Protein AF-A0A9D4E183-F1 (afdb_monomer_lite)

Secondary structure (DSSP, 8-state):
----------SS------TT--EEEEES--SSHHHHHHHHTTS-TTSS--EEEEE--GGGGSS--HHHHHHH-SS-HHHHHHHHH--TT--GGGS-PPPPPSSS--SS--STTTTT-HHHHTTS-------SS-EEE-

Organism: Dreissena polymorpha (NCBI:txid45954)

Sequence (138 aa):
MFRVENTNLTSGHLQIDIADVRLVVHWGAARNPLSYWQEVGRAGRDGKPSLAVVYPYGRSLVGNSGLRETFKSVECLRLSVLKTLLTKEMGESELCFREGCVLKNCSVCECDLCQCCWRCCAKCGCVGVIGVLERFFI

InterPro domains:
  IPR001650 Helicase, C-terminal domain-like [PF00271] (16-47)
  IPR027417 P-loop containing nucleoside triphosphate hydrolase [G3DSA:3.40.50.300] (12-124)
  IPR027417 P-loop containing nucleoside triphosphate hydrolase [SSF52540] (16-102)

Foldseek 3Di:
DDDDPDDDDDPDPDDPQDQAAAEAEAEAFDQELVRVCVRQVSHNNVVDKHKYFYDHDDVSLPDPYHLNVLVVDLDFSLLSSVVVVDDPPDDCVVVPDFDEDPVLEDLADDGRQCSAFPSSVVPHNYPNDDDDTGIHID

pLDDT: mean 73.31, std 15.44, range [23.5, 87.5]

Radius of gyration: 16.58 Å; chains: 1; bounding box: 36×33×51 Å

Structure (mmCIF, N/CA/C/O backbone):
data_AF-A0A9D4E183-F1
#
_entry.id   AF-A0A9D4E183-F1
#
loop_
_atom_site.group_PDB
_atom_site.id
_atom_site.type_symbol
_atom_site.label_atom_id
_atom_site.label_alt_id
_atom_site.label_comp_id
_atom_site.label_asym_id
_atom_site.label_en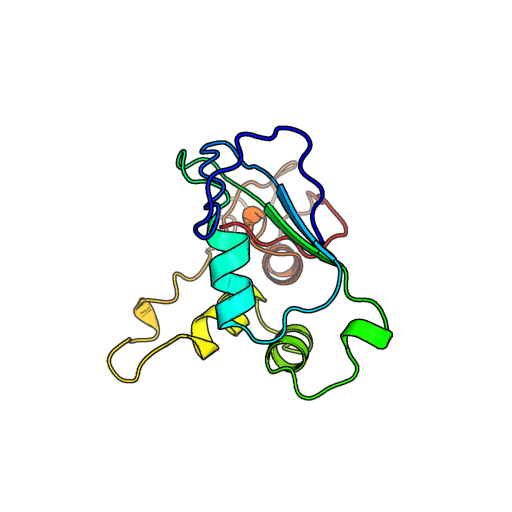tity_id
_atom_site.label_seq_id
_atom_site.pdbx_PDB_ins_code
_atom_site.Cartn_x
_atom_site.Cartn_y
_atom_site.Cartn_z
_atom_site.occupancy
_atom_site.B_iso_or_equiv
_atom_site.auth_seq_id
_atom_site.auth_comp_id
_atom_site.auth_asym_id
_atom_site.auth_atom_id
_atom_site.pdbx_PDB_model_num
ATOM 1 N N . MET A 1 1 ? 1.645 -5.809 -19.055 1.00 30.14 1 MET A N 1
ATOM 2 C CA . MET A 1 1 ? 1.195 -5.049 -20.240 1.00 30.14 1 MET A CA 1
ATOM 3 C C . MET A 1 1 ? -0.300 -4.844 -20.076 1.00 30.14 1 MET A C 1
ATOM 5 O O . MET A 1 1 ? -1.052 -5.786 -20.272 1.00 30.14 1 MET A O 1
ATOM 9 N N . PHE A 1 2 ? -0.715 -3.681 -19.574 1.00 26.75 2 PHE A N 1
ATOM 10 C CA . PHE A 1 2 ? -2.135 -3.358 -19.437 1.00 26.75 2 PHE A CA 1
ATOM 11 C C . PHE A 1 2 ? -2.695 -3.088 -20.833 1.00 26.75 2 PHE A C 1
ATOM 13 O O . PHE A 1 2 ? -2.170 -2.237 -21.548 1.00 26.75 2 PHE A O 1
ATOM 20 N N . ARG A 1 3 ? -3.718 -3.840 -21.239 1.00 23.50 3 ARG A N 1
ATOM 21 C CA . ARG A 1 3 ? -4.496 -3.551 -22.443 1.00 23.50 3 ARG A CA 1
ATOM 22 C C . ARG A 1 3 ? -5.709 -2.747 -21.994 1.00 23.50 3 ARG A C 1
ATOM 24 O O . ARG A 1 3 ? -6.595 -3.291 -21.347 1.00 23.50 3 ARG A O 1
ATOM 31 N N . VAL A 1 4 ? -5.694 -1.451 -22.284 1.00 38.06 4 VAL A N 1
ATOM 32 C CA . VAL A 1 4 ? -6.848 -0.564 -22.125 1.00 38.06 4 VAL A CA 1
ATOM 33 C C . VAL A 1 4 ? -7.443 -0.386 -23.514 1.00 38.06 4 VAL A C 1
ATOM 35 O O . VAL A 1 4 ? -6.809 0.194 -24.395 1.00 38.06 4 VAL A O 1
ATOM 38 N N . GLU A 1 5 ? -8.632 -0.941 -23.727 1.00 39.09 5 GLU A N 1
ATOM 39 C CA . GLU A 1 5 ? -9.436 -0.677 -24.918 1.00 39.09 5 GLU A CA 1
ATOM 40 C C . GLU A 1 5 ? -10.166 0.647 -24.708 1.00 39.09 5 GLU A C 1
ATOM 42 O O . GLU A 1 5 ? -11.233 0.690 -24.111 1.00 39.09 5 GLU A O 1
ATOM 47 N N . ASN A 1 6 ? -9.516 1.739 -25.108 1.00 35.03 6 ASN A N 1
ATOM 48 C CA . ASN A 1 6 ? -10.156 2.939 -25.644 1.00 35.03 6 ASN A CA 1
ATOM 49 C C . ASN A 1 6 ? -9.059 3.850 -26.196 1.00 35.03 6 ASN A C 1
ATOM 51 O O . ASN A 1 6 ? -8.361 4.563 -25.477 1.00 35.03 6 ASN A O 1
ATOM 55 N N . THR A 1 7 ? -8.855 3.734 -27.503 1.00 45.00 7 THR A N 1
ATOM 56 C CA . THR A 1 7 ? -7.854 4.465 -28.269 1.00 45.00 7 THR A CA 1
ATOM 57 C C . THR A 1 7 ? -8.344 5.872 -28.586 1.00 45.00 7 THR A C 1
ATOM 59 O O . THR A 1 7 ? -9.304 6.022 -29.332 1.00 45.00 7 THR A O 1
ATOM 62 N N . ASN A 1 8 ? -7.604 6.884 -28.138 1.00 35.62 8 ASN A N 1
ATOM 63 C CA . ASN A 1 8 ? -7.298 8.036 -28.980 1.00 35.62 8 ASN A CA 1
ATOM 64 C C . ASN A 1 8 ? -5.773 8.168 -29.027 1.00 35.62 8 ASN A C 1
ATOM 66 O O . ASN A 1 8 ? -5.117 8.518 -28.049 1.00 35.62 8 ASN A O 1
ATOM 70 N N . LEU A 1 9 ? -5.225 7.739 -30.163 1.00 49.84 9 LEU A N 1
ATOM 71 C CA . LEU A 1 9 ? -3.802 7.637 -30.455 1.00 49.84 9 LEU A CA 1
ATOM 72 C C . LEU A 1 9 ? -3.260 9.008 -30.864 1.00 49.84 9 LEU A C 1
ATOM 74 O O . LEU A 1 9 ? -3.547 9.476 -31.961 1.00 49.84 9 LEU A O 1
ATOM 78 N N . THR A 1 10 ? -2.400 9.594 -30.034 1.00 38.47 10 THR A N 1
ATOM 79 C CA . THR A 1 10 ? -1.390 10.562 -30.483 1.00 38.47 10 THR A CA 1
ATOM 80 C C . THR A 1 10 ? -0.066 10.263 -29.794 1.00 38.47 10 THR A C 1
ATOM 82 O O . THR A 1 10 ? -0.000 10.109 -28.578 1.00 38.47 10 THR A O 1
ATOM 85 N N . SER A 1 11 ? 0.979 10.135 -30.605 1.00 51.25 11 SER A N 1
ATOM 86 C CA . SER A 1 11 ? 2.349 9.787 -30.244 1.00 51.25 11 SER A CA 1
ATOM 87 C C . SER A 1 11 ? 2.947 10.730 -29.192 1.00 51.25 11 SER A C 1
ATOM 89 O O . SER A 1 11 ? 3.142 11.915 -29.439 1.00 51.25 11 SER A O 1
ATOM 91 N N . GLY A 1 12 ? 3.259 10.168 -28.028 1.00 48.25 12 GLY A N 1
ATOM 92 C CA . GLY A 1 12 ? 3.755 10.850 -26.832 1.00 48.25 12 GLY A CA 1
ATOM 93 C C . GLY A 1 12 ? 3.169 10.117 -25.632 1.00 48.25 12 GLY A C 1
ATOM 94 O O . GLY A 1 12 ? 1.981 9.827 -25.639 1.00 48.25 12 GLY A O 1
ATOM 95 N N . HIS A 1 13 ? 3.994 9.693 -24.674 1.00 43.28 13 HIS A N 1
ATOM 96 C CA . HIS A 1 13 ? 3.603 8.810 -23.567 1.00 43.28 13 HIS A CA 1
ATOM 97 C C . HIS A 1 13 ? 2.189 9.101 -23.031 1.00 43.28 13 HIS A C 1
ATOM 99 O O . HIS A 1 13 ? 1.983 10.106 -22.356 1.00 43.28 13 HIS A O 1
ATOM 105 N N . LEU A 1 14 ? 1.227 8.219 -23.332 1.00 55.16 14 LEU A N 1
ATOM 106 C CA . LEU A 1 14 ? -0.150 8.334 -22.861 1.00 55.16 14 LEU A CA 1
ATOM 107 C C . LEU A 1 14 ? -0.142 8.235 -21.333 1.00 55.16 14 LEU A C 1
ATOM 109 O O . LEU A 1 14 ? -0.058 7.145 -20.763 1.00 55.16 14 LEU A O 1
ATOM 113 N N . GLN A 1 15 ? -0.187 9.378 -20.654 1.00 55.69 15 GLN A N 1
ATOM 114 C CA . GLN A 1 15 ? -0.526 9.403 -19.244 1.00 55.69 15 GLN A CA 1
ATOM 115 C C . GLN A 1 15 ? -2.022 9.134 -19.149 1.00 55.69 15 GLN A C 1
ATOM 117 O O . GLN A 1 15 ? -2.843 9.963 -19.521 1.00 55.69 15 GLN A O 1
ATOM 122 N N . ILE A 1 16 ? -2.364 7.941 -18.676 1.00 63.59 16 ILE A N 1
ATOM 123 C CA . ILE A 1 16 ? -3.725 7.619 -18.264 1.00 63.59 16 ILE A CA 1
ATOM 124 C C . ILE A 1 16 ? -4.026 8.521 -17.060 1.00 63.59 16 ILE A C 1
ATOM 126 O O . ILE A 1 16 ? -3.445 8.322 -15.989 1.00 63.59 16 ILE A O 1
ATOM 130 N N . ASP A 1 17 ? -4.854 9.542 -17.276 1.00 67.12 17 ASP A N 1
ATOM 131 C CA . ASP A 1 17 ? -5.343 10.468 -16.254 1.00 67.12 17 ASP A CA 1
ATOM 132 C C . ASP A 1 17 ? -6.814 10.170 -15.962 1.00 67.12 17 ASP A C 1
ATOM 134 O O . ASP A 1 17 ? -7.730 10.845 -16.424 1.00 67.12 17 ASP A O 1
ATOM 138 N N . ILE A 1 18 ? -7.033 9.062 -15.260 1.00 78.38 18 ILE A N 1
ATOM 139 C CA . ILE A 1 18 ? -8.349 8.655 -14.780 1.00 78.38 18 ILE A CA 1
ATOM 140 C C . ILE A 1 18 ? -8.346 8.934 -13.281 1.00 78.38 18 ILE A C 1
ATOM 142 O O . ILE A 1 18 ? -7.596 8.304 -12.533 1.00 78.38 18 ILE A O 1
ATOM 146 N N . ALA A 1 19 ? -9.137 9.917 -12.850 1.00 77.81 19 ALA A N 1
ATOM 147 C CA . ALA A 1 19 ? -9.078 10.408 -11.476 1.00 77.81 19 ALA A CA 1
ATOM 148 C C . ALA A 1 19 ? -9.563 9.371 -10.447 1.00 77.81 19 ALA A C 1
ATOM 150 O O . ALA A 1 19 ? -9.110 9.357 -9.301 1.00 77.81 19 ALA A O 1
ATOM 151 N N . ASP A 1 20 ? -10.463 8.482 -10.866 1.00 82.25 20 ASP A N 1
ATOM 152 C CA . ASP A 1 20 ? -11.200 7.559 -10.014 1.00 82.25 20 ASP A CA 1
ATOM 153 C C . ASP A 1 20 ? -10.673 6.109 -10.036 1.00 82.25 20 ASP A C 1
ATOM 155 O O . ASP A 1 20 ? -11.388 5.157 -9.712 1.00 82.25 20 ASP A O 1
ATOM 159 N N . VAL A 1 21 ? -9.391 5.911 -10.358 1.00 87.06 21 VAL A N 1
ATOM 160 C CA . VAL A 1 21 ? -8.756 4.586 -10.279 1.00 87.06 21 VAL A CA 1
ATOM 161 C C . VAL A 1 21 ? -8.691 4.115 -8.819 1.00 87.06 21 VAL A C 1
ATOM 163 O O . VAL A 1 21 ? -7.955 4.677 -8.007 1.00 87.06 21 VAL A O 1
ATOM 166 N N . ARG A 1 22 ? -9.445 3.053 -8.494 1.00 85.94 22 ARG A N 1
ATOM 167 C CA . ARG A 1 22 ? -9.539 2.447 -7.145 1.00 85.94 22 ARG A CA 1
ATOM 168 C C . ARG A 1 22 ? -8.603 1.287 -6.886 1.00 85.94 22 ARG A C 1
ATOM 170 O O . ARG A 1 22 ? -8.351 0.966 -5.728 1.00 85.94 22 ARG A O 1
ATOM 177 N N . LEU A 1 23 ? -8.119 0.641 -7.937 1.00 85.69 23 LEU A N 1
ATOM 178 C CA . LEU A 1 23 ? -7.289 -0.545 -7.821 1.00 85.69 23 LEU A CA 1
ATOM 179 C C . LEU A 1 23 ? -6.224 -0.550 -8.914 1.00 85.69 23 LEU A C 1
ATOM 181 O O . LEU A 1 23 ? -6.544 -0.533 -10.100 1.00 85.69 23 LEU A O 1
ATOM 185 N N . VAL A 1 24 ? -4.965 -0.641 -8.503 1.00 86.94 24 VAL A N 1
ATOM 186 C CA . VAL A 1 24 ? -3.819 -0.905 -9.372 1.00 86.94 24 VAL A CA 1
ATOM 187 C C . VAL A 1 24 ? -3.279 -2.286 -9.028 1.00 86.94 24 VAL A C 1
ATOM 189 O O . VAL A 1 24 ? -2.875 -2.542 -7.896 1.00 86.94 24 VAL A O 1
ATOM 192 N N . VAL A 1 25 ? -3.266 -3.191 -10.006 1.00 86.25 25 VAL A N 1
ATOM 193 C CA . VAL A 1 25 ? -2.704 -4.537 -9.837 1.00 86.25 25 VAL A CA 1
ATOM 194 C C . VAL A 1 25 ? -1.396 -4.633 -10.601 1.00 86.25 25 VAL A C 1
ATOM 196 O O . VAL A 1 25 ? -1.388 -4.665 -11.829 1.00 86.25 25 VAL A O 1
ATOM 199 N N . HIS A 1 26 ? -0.284 -4.724 -9.884 1.00 84.50 26 HIS A N 1
ATOM 200 C CA . HIS A 1 26 ? 1.022 -4.945 -10.479 1.00 84.50 26 HIS A CA 1
ATOM 201 C C . HIS A 1 26 ? 1.254 -6.454 -10.671 1.00 84.50 26 HIS A C 1
ATOM 203 O O . HIS A 1 26 ? 1.494 -7.197 -9.719 1.00 84.50 26 HIS A O 1
ATOM 209 N N . TRP A 1 27 ? 1.156 -6.926 -11.916 1.00 85.75 27 TRP A N 1
ATOM 210 C CA . TRP A 1 27 ? 1.336 -8.339 -12.267 1.00 85.75 27 TRP A CA 1
ATOM 211 C C . TRP A 1 27 ? 2.822 -8.688 -12.448 1.00 85.75 27 TRP A C 1
ATOM 213 O O . TRP A 1 27 ? 3.407 -8.483 -13.514 1.00 85.75 27 TRP A O 1
ATOM 223 N N . GLY A 1 28 ? 3.434 -9.233 -11.400 1.00 80.94 28 GLY A N 1
ATOM 224 C CA . GLY A 1 28 ? 4.878 -9.427 -11.242 1.00 80.94 28 GLY A CA 1
ATOM 225 C C . GLY A 1 28 ? 5.498 -8.375 -10.324 1.00 80.94 28 GLY A C 1
ATOM 226 O O . GLY A 1 28 ? 4.813 -7.459 -9.891 1.00 80.94 28 GLY A O 1
ATOM 227 N N . ALA A 1 29 ? 6.788 -8.475 -10.006 1.00 77.94 29 ALA A N 1
ATOM 228 C CA . ALA A 1 29 ? 7.496 -7.398 -9.311 1.00 77.94 29 ALA A CA 1
ATOM 229 C C . ALA A 1 29 ? 7.917 -6.288 -10.292 1.00 77.94 29 ALA A C 1
ATOM 231 O O . ALA A 1 29 ? 8.372 -6.575 -11.401 1.00 77.94 29 ALA A O 1
ATOM 232 N N . ALA A 1 30 ? 7.786 -5.020 -9.887 1.00 80.44 30 ALA A N 1
ATOM 233 C CA . ALA A 1 30 ? 8.349 -3.904 -10.644 1.00 80.44 30 ALA A CA 1
ATOM 234 C C . ALA A 1 30 ? 9.883 -3.942 -10.605 1.00 80.44 30 ALA A C 1
ATOM 236 O O . ALA A 1 30 ? 10.498 -4.513 -9.699 1.00 80.44 30 ALA A O 1
ATOM 237 N N . ARG A 1 31 ? 10.517 -3.280 -11.578 1.00 79.00 31 ARG A N 1
ATOM 238 C CA . ARG A 1 31 ? 11.980 -3.289 -11.727 1.00 79.00 31 ARG A CA 1
ATOM 239 C C . ARG A 1 31 ? 12.701 -2.681 -10.520 1.00 79.00 31 ARG A C 1
ATOM 241 O O . ARG A 1 31 ? 13.762 -3.163 -10.128 1.00 79.00 31 ARG A O 1
ATOM 248 N N . ASN A 1 32 ? 12.147 -1.618 -9.947 1.00 83.25 32 ASN A N 1
ATOM 249 C CA . ASN A 1 32 ? 12.685 -0.932 -8.777 1.00 83.25 32 ASN A CA 1
ATOM 250 C C . ASN A 1 32 ? 11.552 -0.217 -8.001 1.00 83.25 32 ASN A C 1
ATOM 252 O O . ASN A 1 32 ? 10.454 -0.061 -8.544 1.00 83.25 32 ASN A O 1
ATOM 256 N N . PRO A 1 33 ? 11.803 0.214 -6.750 1.00 84.56 33 PRO A N 1
ATOM 257 C CA . PRO A 1 33 ? 10.803 0.895 -5.924 1.00 84.56 33 PRO A CA 1
ATOM 258 C C . PRO A 1 33 ? 10.243 2.196 -6.509 1.00 84.56 33 PRO A C 1
ATOM 260 O O . PRO A 1 33 ? 9.059 2.469 -6.332 1.00 84.56 33 PRO A O 1
ATOM 263 N N . LEU A 1 34 ? 11.048 2.972 -7.244 1.00 85.62 34 LEU A N 1
ATOM 264 C CA . LEU A 1 34 ? 10.601 4.222 -7.868 1.00 85.62 34 LEU A CA 1
ATOM 265 C C . LEU A 1 34 ? 9.600 3.961 -8.997 1.00 85.62 34 LEU A C 1
ATOM 267 O O . LEU A 1 34 ? 8.561 4.610 -9.050 1.00 85.62 34 LEU A O 1
ATOM 271 N N . SER A 1 35 ? 9.883 2.988 -9.867 1.00 86.06 35 SER A N 1
ATOM 272 C CA . SER A 1 35 ? 8.956 2.569 -10.923 1.00 86.06 35 SER A CA 1
ATOM 273 C C . SER A 1 35 ? 7.645 2.072 -10.323 1.00 86.06 35 SER A C 1
ATOM 275 O O . SER A 1 35 ? 6.583 2.516 -10.746 1.00 86.06 35 SER A O 1
ATOM 277 N N . TYR A 1 36 ? 7.718 1.242 -9.276 1.00 86.50 36 TYR A N 1
ATOM 278 C CA . TYR A 1 36 ? 6.528 0.823 -8.538 1.00 86.50 36 TYR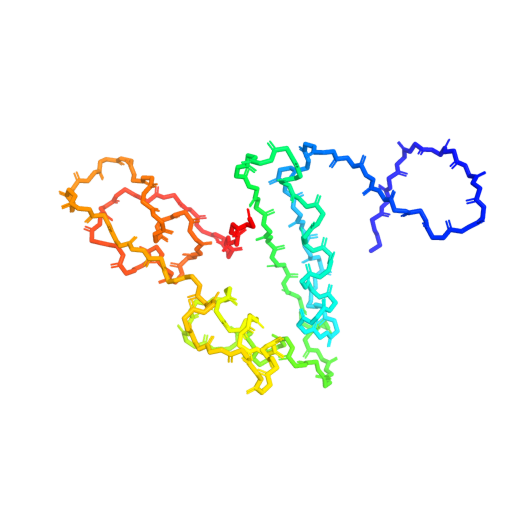 A CA 1
ATOM 279 C C . TYR A 1 36 ? 5.732 2.032 -8.025 1.00 86.50 36 TYR A C 1
ATOM 281 O O . TYR A 1 36 ? 4.540 2.127 -8.300 1.00 86.50 36 TYR A O 1
ATOM 289 N N . TRP A 1 37 ? 6.388 2.983 -7.349 1.00 87.06 37 TRP A N 1
ATOM 290 C CA . TRP A 1 37 ? 5.736 4.169 -6.787 1.00 87.06 37 TRP A CA 1
ATOM 291 C C . TRP A 1 37 ? 5.054 5.044 -7.847 1.00 87.06 37 TRP A C 1
ATOM 293 O O . TRP A 1 37 ? 3.912 5.464 -7.671 1.00 87.06 37 TRP A O 1
ATOM 303 N N . GLN A 1 38 ? 5.725 5.285 -8.975 1.00 87.06 38 GLN A N 1
ATOM 304 C CA . GLN A 1 38 ? 5.186 6.075 -10.086 1.00 87.06 38 GLN A CA 1
ATOM 305 C C . GLN A 1 38 ? 3.987 5.405 -10.767 1.00 87.06 38 GLN A C 1
ATOM 307 O O . GLN A 1 38 ? 3.078 6.090 -11.238 1.00 87.06 38 GLN A O 1
ATOM 312 N N . GLU A 1 39 ? 3.989 4.075 -10.854 1.00 87.38 39 GLU A N 1
ATOM 313 C CA . GLU A 1 39 ? 2.897 3.311 -11.455 1.00 87.38 39 GLU A CA 1
ATOM 314 C C . GLU A 1 39 ? 1.664 3.289 -10.555 1.00 87.38 39 GLU A C 1
ATOM 316 O O . GLU A 1 39 ? 0.558 3.559 -11.028 1.00 87.38 39 GLU A O 1
ATOM 321 N N . VAL A 1 40 ? 1.850 3.017 -9.260 1.00 86.50 40 VAL A N 1
ATOM 322 C CA . VAL A 1 40 ? 0.733 2.967 -8.315 1.00 86.50 40 VAL A CA 1
ATOM 323 C C . VAL A 1 40 ? 0.162 4.357 -8.048 1.00 86.50 40 VAL A C 1
ATOM 325 O O . VAL A 1 40 ? -1.055 4.487 -8.017 1.00 86.50 40 VAL A O 1
ATOM 328 N N . GLY A 1 41 ? 0.989 5.410 -7.990 1.00 83.50 41 GLY A N 1
ATOM 329 C CA . GLY A 1 41 ? 0.579 6.807 -7.747 1.00 83.50 41 GLY A CA 1
ATOM 330 C C . GLY A 1 41 ? -0.376 7.428 -8.782 1.00 83.50 41 GLY A C 1
ATOM 331 O O . GLY A 1 41 ? -0.653 8.625 -8.747 1.00 83.50 41 GLY A O 1
ATOM 332 N N . ARG A 1 42 ? -0.874 6.633 -9.733 1.00 81.00 42 ARG A N 1
ATOM 333 C CA . ARG A 1 42 ? -1.979 6.978 -10.634 1.00 81.00 42 ARG A CA 1
ATOM 334 C C . ARG A 1 42 ? -3.355 6.730 -10.011 1.00 81.00 42 ARG A C 1
ATOM 336 O O . ARG A 1 42 ? -4.330 7.280 -10.510 1.00 81.00 42 ARG A O 1
ATOM 343 N N . ALA A 1 43 ? -3.445 5.915 -8.961 1.00 86.06 43 ALA A N 1
ATOM 344 C CA . ALA A 1 43 ? -4.688 5.677 -8.232 1.00 86.06 43 ALA A CA 1
ATOM 345 C C . ALA A 1 43 ? -5.028 6.849 -7.299 1.00 86.06 43 ALA A C 1
ATOM 347 O O . ALA A 1 43 ? -4.130 7.547 -6.836 1.00 86.06 43 ALA A O 1
ATOM 348 N N . GLY A 1 44 ? -6.313 7.039 -6.990 1.00 82.88 44 GLY A N 1
ATOM 349 C CA . GLY A 1 44 ? -6.716 7.942 -5.898 1.00 82.88 44 GLY A CA 1
ATOM 350 C C . GLY A 1 44 ? -6.547 9.439 -6.157 1.00 82.88 44 GLY A C 1
ATOM 351 O O . GLY A 1 44 ? -6.493 10.206 -5.201 1.00 82.88 44 GLY A O 1
ATOM 352 N N . ARG A 1 45 ? -6.471 9.891 -7.418 1.00 83.50 45 ARG A N 1
ATOM 353 C CA . ARG A 1 45 ? -6.319 11.327 -7.741 1.00 83.50 45 ARG A CA 1
ATOM 354 C C . ARG A 1 45 ? -7.533 12.178 -7.350 1.00 83.50 45 ARG A C 1
ATOM 356 O O . ARG A 1 45 ? -7.404 13.387 -7.206 1.00 83.50 45 ARG A O 1
ATOM 363 N N . ASP A 1 46 ? -8.686 11.552 -7.138 1.00 83.12 46 ASP A N 1
ATOM 364 C CA . ASP A 1 46 ? -9.889 12.154 -6.551 1.00 83.12 46 ASP A CA 1
ATOM 365 C C . ASP A 1 46 ? -9.845 12.274 -5.012 1.00 83.12 46 ASP A C 1
ATOM 367 O O . ASP A 1 46 ? -10.838 12.665 -4.396 1.00 83.12 46 ASP A O 1
ATOM 371 N N . GLY A 1 47 ? -8.722 11.916 -4.380 1.00 79.75 47 GLY A N 1
ATOM 372 C CA . GLY A 1 47 ? -8.528 11.972 -2.930 1.00 79.75 47 GLY A CA 1
ATOM 373 C C . GLY A 1 47 ? -9.233 10.855 -2.157 1.00 79.75 47 GLY A C 1
ATOM 374 O O . GLY A 1 47 ? -9.211 10.862 -0.927 1.00 79.75 47 GLY A O 1
ATOM 375 N N . LYS A 1 48 ? -9.867 9.894 -2.844 1.00 77.62 48 LYS A N 1
ATOM 376 C CA . LYS A 1 48 ? -10.523 8.751 -2.199 1.00 77.62 48 LYS A CA 1
ATOM 377 C C . LYS A 1 48 ? -9.560 7.568 -2.047 1.00 77.62 48 LYS A C 1
ATOM 379 O O . LYS A 1 48 ? -8.726 7.342 -2.933 1.00 77.62 48 LYS A O 1
ATOM 384 N N . PRO A 1 49 ? -9.720 6.750 -0.984 1.00 76.69 49 PRO A N 1
ATOM 385 C CA . PRO A 1 49 ? -8.874 5.587 -0.751 1.00 76.69 49 PRO A CA 1
ATOM 386 C C . PRO A 1 49 ? -8.793 4.680 -1.980 1.00 76.69 49 PRO A C 1
ATOM 388 O O . PRO A 1 49 ? -9.811 4.324 -2.580 1.00 76.69 49 PRO A O 1
ATOM 391 N N . SER A 1 50 ? -7.572 4.311 -2.354 1.00 82.88 50 SER A N 1
ATOM 392 C CA . SER A 1 50 ? -7.304 3.445 -3.502 1.00 82.88 50 SER A CA 1
ATOM 393 C C . SER A 1 50 ? -6.264 2.391 -3.142 1.00 82.88 50 SER A C 1
ATOM 395 O O . SER A 1 50 ? -5.399 2.618 -2.301 1.00 82.88 50 SER A O 1
ATOM 397 N N . LEU A 1 51 ? -6.367 1.220 -3.766 1.00 83.19 51 LEU A N 1
ATOM 398 C CA . LEU A 1 51 ? -5.549 0.052 -3.473 1.00 83.19 51 LEU A CA 1
ATOM 399 C C . LEU A 1 51 ? -4.494 -0.178 -4.552 1.00 83.19 51 LEU A C 1
ATOM 401 O O . LEU A 1 51 ? -4.791 -0.176 -5.742 1.00 83.19 51 LEU A O 1
ATOM 405 N N . ALA A 1 52 ? -3.279 -0.490 -4.130 1.00 84.62 52 ALA A N 1
ATOM 406 C CA . ALA A 1 52 ? -2.258 -1.114 -4.949 1.00 84.62 52 ALA A CA 1
ATOM 407 C C . ALA A 1 52 ? -1.984 -2.529 -4.432 1.00 84.62 52 ALA A C 1
ATOM 409 O O . ALA A 1 52 ? -1.810 -2.746 -3.233 1.00 84.62 52 ALA A O 1
ATOM 410 N N . VAL A 1 53 ? -1.980 -3.499 -5.341 1.00 82.75 53 VAL A N 1
ATOM 411 C CA . VAL A 1 53 ? -1.746 -4.915 -5.040 1.00 82.75 53 VAL A CA 1
ATOM 412 C C . VAL A 1 53 ? -0.661 -5.428 -5.967 1.00 82.75 53 VAL A C 1
ATOM 414 O O . VAL A 1 53 ? -0.708 -5.190 -7.172 1.00 82.75 53 VAL A O 1
ATOM 417 N N . VAL A 1 54 ? 0.304 -6.159 -5.420 1.00 79.69 54 VAL A N 1
ATOM 418 C CA . VAL A 1 54 ? 1.367 -6.790 -6.206 1.00 79.69 54 VAL A CA 1
ATOM 419 C C . VAL A 1 54 ? 1.129 -8.289 -6.231 1.00 79.69 54 VAL A C 1
ATOM 421 O O . VAL A 1 54 ? 0.953 -8.914 -5.189 1.00 79.69 54 VAL A O 1
ATOM 424 N N . TYR A 1 55 ? 1.131 -8.869 -7.427 1.00 81.38 55 TYR A N 1
ATOM 425 C CA . TYR A 1 55 ? 1.037 -10.309 -7.626 1.00 81.38 55 TYR A CA 1
ATOM 426 C C . TYR A 1 55 ? 2.377 -10.847 -8.141 1.00 81.38 55 TYR A C 1
ATOM 428 O O . TYR A 1 55 ? 2.590 -10.916 -9.356 1.00 81.38 55 TYR A O 1
ATOM 436 N N . PRO A 1 56 ? 3.331 -11.179 -7.255 1.00 76.81 56 PRO A N 1
ATOM 437 C CA . PRO A 1 56 ? 4.614 -11.708 -7.679 1.00 76.81 56 PRO A CA 1
ATOM 438 C C . PRO A 1 56 ? 4.460 -13.149 -8.179 1.00 76.81 56 PRO A C 1
ATOM 440 O O . PRO A 1 56 ? 3.823 -13.987 -7.549 1.00 76.81 56 PRO A O 1
ATOM 443 N N . TYR A 1 57 ? 5.110 -13.462 -9.296 1.00 80.19 57 TYR A N 1
ATOM 444 C CA . TYR A 1 57 ? 5.251 -14.831 -9.801 1.00 80.19 57 TYR A CA 1
ATOM 445 C C . TYR A 1 57 ? 6.728 -15.177 -9.985 1.00 80.19 57 TYR A C 1
ATOM 447 O O . TYR A 1 57 ? 7.547 -14.282 -10.198 1.00 80.19 57 TYR A O 1
ATOM 455 N N . GLY A 1 58 ? 7.077 -16.467 -9.930 1.00 78.25 58 GLY A N 1
ATOM 456 C CA . GLY A 1 58 ? 8.467 -16.935 -9.823 1.00 78.25 58 GLY A CA 1
ATOM 457 C C . GLY A 1 58 ? 9.450 -16.230 -10.763 1.00 78.25 58 GLY A C 1
ATOM 458 O O . GLY A 1 58 ? 10.435 -15.666 -10.299 1.00 78.25 58 GLY A O 1
ATOM 459 N N . ARG A 1 59 ? 9.140 -16.150 -12.064 1.00 79.12 59 ARG A N 1
ATOM 460 C CA . ARG A 1 59 ? 9.994 -15.474 -13.060 1.00 79.12 59 ARG A CA 1
ATOM 461 C C . ARG A 1 59 ? 10.136 -13.964 -12.832 1.00 79.12 59 ARG A C 1
ATOM 463 O O . ARG A 1 59 ? 11.204 -13.428 -13.090 1.00 79.12 59 ARG A O 1
ATOM 470 N N . SER A 1 60 ? 9.109 -13.282 -12.326 1.00 72.88 60 SER A N 1
ATOM 471 C CA . SER A 1 60 ? 9.190 -11.841 -12.031 1.00 72.88 60 SER A CA 1
ATOM 472 C C . SER A 1 60 ? 10.128 -11.504 -10.870 1.00 72.88 60 SER A C 1
ATOM 474 O O . SER A 1 60 ? 10.535 -10.358 -10.725 1.00 72.88 60 SER A O 1
ATOM 476 N N . LEU A 1 61 ? 10.481 -12.501 -10.053 1.00 70.75 61 LEU A N 1
ATOM 477 C CA . LEU A 1 61 ? 11.411 -12.362 -8.934 1.00 70.75 61 LEU A CA 1
ATOM 478 C C . LEU A 1 61 ? 12.859 -12.721 -9.314 1.00 70.75 61 LEU A C 1
ATOM 480 O O . LEU A 1 61 ? 13.753 -12.616 -8.472 1.00 70.75 61 LEU A O 1
ATOM 484 N N . VAL A 1 62 ? 13.100 -13.169 -10.551 1.00 66.56 62 VAL A N 1
ATOM 485 C CA . VAL A 1 62 ? 14.427 -13.548 -11.055 1.00 66.56 62 VAL A CA 1
ATOM 486 C C . VAL A 1 62 ? 15.110 -12.309 -11.643 1.00 66.56 62 VAL A C 1
ATOM 488 O O . VAL A 1 62 ? 14.756 -11.854 -12.727 1.00 66.56 62 VAL A O 1
ATOM 491 N N . GLY A 1 63 ? 16.088 -11.754 -10.919 1.00 66.19 63 GLY A N 1
ATOM 492 C CA . GLY A 1 63 ? 16.890 -10.597 -11.341 1.00 66.19 63 GLY A CA 1
ATOM 493 C C . GLY A 1 63 ? 17.292 -9.667 -10.185 1.00 66.19 63 GLY A C 1
ATOM 494 O O . GLY A 1 63 ? 16.855 -9.840 -9.048 1.00 66.19 63 GLY A O 1
ATOM 495 N N . ASN A 1 64 ? 18.121 -8.657 -10.481 1.00 54.50 64 ASN A N 1
ATOM 496 C CA . ASN A 1 64 ? 18.544 -7.613 -9.532 1.00 54.50 64 ASN A CA 1
ATOM 497 C C . ASN A 1 64 ? 17.501 -6.483 -9.447 1.00 54.50 64 ASN A C 1
ATOM 499 O O . ASN A 1 64 ? 17.721 -5.381 -9.948 1.00 54.50 64 ASN A O 1
ATOM 503 N N . SER A 1 65 ? 16.342 -6.752 -8.847 1.00 58.25 65 SER A N 1
ATOM 504 C CA . SER A 1 65 ? 15.302 -5.739 -8.613 1.00 58.25 65 SER A CA 1
ATOM 505 C C . SER A 1 65 ? 15.237 -5.384 -7.129 1.00 58.25 65 SER A C 1
ATOM 507 O O . SER A 1 65 ? 14.824 -6.220 -6.324 1.00 58.25 65 SER A O 1
ATOM 509 N N . GLY A 1 66 ? 15.595 -4.150 -6.756 1.00 66.69 66 GLY A N 1
ATOM 510 C CA . GLY A 1 66 ? 15.556 -3.678 -5.360 1.00 66.69 66 GLY A CA 1
ATOM 511 C C . GLY A 1 66 ? 14.192 -3.859 -4.682 1.00 66.69 66 GLY A C 1
ATOM 512 O O . GLY A 1 66 ? 14.129 -4.127 -3.488 1.00 66.69 66 GLY A O 1
ATOM 513 N N . LEU A 1 67 ? 13.105 -3.848 -5.464 1.00 72.50 67 LEU A N 1
ATOM 514 C CA . LEU A 1 67 ? 11.748 -4.081 -4.968 1.00 72.50 67 LEU A CA 1
ATOM 515 C C . LEU A 1 67 ? 11.544 -5.500 -4.396 1.00 72.50 67 LEU A C 1
ATOM 517 O O . LEU A 1 67 ? 10.777 -5.684 -3.457 1.00 72.50 67 LEU A O 1
ATOM 521 N N . ARG A 1 68 ? 12.260 -6.514 -4.905 1.00 72.44 68 ARG A N 1
ATOM 522 C CA . ARG A 1 68 ? 12.200 -7.877 -4.346 1.00 72.44 68 ARG A CA 1
ATOM 523 C C . ARG A 1 68 ? 12.686 -7.907 -2.903 1.00 72.44 68 ARG A C 1
ATOM 525 O O . ARG A 1 68 ? 12.105 -8.611 -2.085 1.00 72.44 68 ARG A O 1
ATOM 532 N N . GLU A 1 69 ? 13.743 -7.162 -2.604 1.00 73.62 69 GLU A N 1
ATOM 533 C CA . GLU A 1 69 ? 14.258 -7.059 -1.241 1.00 73.62 69 GLU A CA 1
ATOM 534 C C . GLU A 1 69 ? 13.275 -6.293 -0.350 1.00 73.62 69 GLU A C 1
ATOM 536 O O . GLU A 1 69 ? 12.997 -6.710 0.771 1.00 73.62 69 GLU A O 1
ATOM 541 N N . THR A 1 70 ? 12.626 -5.263 -0.903 1.00 74.44 70 THR A N 1
ATOM 542 C CA . THR A 1 70 ? 11.528 -4.545 -0.246 1.00 74.44 70 THR A CA 1
ATOM 543 C C . THR A 1 70 ? 10.370 -5.474 0.151 1.00 74.44 70 THR A C 1
ATOM 545 O O . THR A 1 70 ? 9.859 -5.341 1.258 1.00 74.44 70 THR A O 1
ATOM 548 N N . PHE A 1 71 ? 9.987 -6.454 -0.681 1.00 70.62 71 PHE A N 1
ATOM 549 C CA . PHE A 1 71 ? 8.933 -7.428 -0.336 1.00 70.62 71 PHE A CA 1
ATOM 550 C C . PHE A 1 71 ? 9.341 -8.436 0.748 1.00 70.62 71 PHE A C 1
ATOM 552 O O . PHE A 1 71 ? 8.480 -8.940 1.470 1.00 70.62 71 PHE A O 1
ATOM 559 N N . LYS A 1 72 ? 10.639 -8.736 0.884 1.00 72.31 72 LYS A N 1
ATOM 560 C CA . LYS A 1 72 ? 11.142 -9.623 1.947 1.00 72.31 72 LYS A CA 1
ATOM 561 C C . LYS A 1 72 ? 11.205 -8.950 3.313 1.00 72.31 72 LYS A C 1
ATOM 563 O O . LYS A 1 72 ? 11.243 -9.658 4.317 1.00 72.31 72 LYS A O 1
ATOM 568 N N . SER A 1 73 ? 11.229 -7.617 3.354 1.00 74.00 73 SER A N 1
ATOM 569 C CA . SER A 1 73 ? 11.218 -6.835 4.594 1.00 74.00 73 SER A CA 1
ATOM 570 C C . SER A 1 73 ? 10.133 -7.334 5.544 1.00 74.00 73 SER A C 1
ATOM 572 O O . SER A 1 73 ? 9.066 -7.718 5.084 1.00 74.00 73 SER A O 1
ATOM 574 N N . VAL A 1 74 ? 10.369 -7.327 6.859 1.00 76.88 74 VAL A N 1
ATOM 575 C CA . VAL A 1 74 ? 9.331 -7.608 7.876 1.00 76.88 74 VAL A CA 1
ATOM 576 C C . VAL A 1 74 ? 8.407 -6.405 8.122 1.00 76.88 74 VAL A C 1
ATOM 578 O O . VAL A 1 74 ? 7.319 -6.554 8.679 1.00 76.88 74 VAL A O 1
ATOM 581 N N . GLU A 1 75 ? 8.814 -5.218 7.671 1.00 83.88 75 GLU A N 1
ATOM 582 C CA . GLU A 1 75 ? 8.121 -3.953 7.900 1.00 83.88 75 GLU A CA 1
ATOM 583 C C . GLU A 1 75 ? 6.933 -3.724 6.952 1.00 83.88 75 GLU A C 1
ATOM 585 O O . GLU A 1 75 ? 6.659 -4.497 6.037 1.00 83.88 75 GLU A O 1
ATOM 590 N N . CYS A 1 76 ? 6.206 -2.625 7.168 1.00 84.50 76 CYS A N 1
ATOM 591 C CA . CYS A 1 76 ? 5.164 -2.172 6.254 1.00 84.50 76 CYS A CA 1
ATOM 592 C C . CYS A 1 76 ? 5.734 -1.967 4.845 1.00 84.50 76 CYS A C 1
ATOM 594 O O . CYS A 1 76 ? 6.649 -1.163 4.672 1.00 84.50 76 CYS A O 1
ATOM 596 N N . LEU A 1 77 ? 5.132 -2.613 3.841 1.00 80.81 77 LEU A N 1
ATOM 597 C CA . LEU A 1 77 ? 5.554 -2.503 2.442 1.00 80.81 77 LEU A CA 1
ATOM 598 C C . LEU A 1 77 ? 5.636 -1.039 1.982 1.00 80.81 77 LEU A C 1
ATOM 600 O O . LEU A 1 77 ? 6.592 -0.657 1.311 1.00 80.81 77 LEU A O 1
ATOM 604 N N . ARG A 1 78 ? 4.681 -0.196 2.405 1.00 84.50 78 ARG A N 1
ATOM 605 C CA . ARG A 1 78 ? 4.698 1.239 2.098 1.00 84.50 78 ARG A CA 1
ATOM 606 C C . ARG A 1 78 ? 5.913 1.952 2.649 1.00 84.50 78 ARG A C 1
ATOM 608 O O . ARG A 1 78 ? 6.554 2.693 1.914 1.00 84.50 78 ARG A O 1
ATOM 615 N N . LEU A 1 79 ? 6.238 1.712 3.914 1.00 85.88 79 LEU A N 1
ATOM 616 C CA . LEU A 1 79 ? 7.420 2.306 4.524 1.00 85.88 79 LEU A CA 1
ATOM 617 C C . LEU A 1 79 ? 8.690 1.774 3.868 1.00 85.88 79 LEU A C 1
ATOM 619 O O . LEU A 1 79 ? 9.590 2.553 3.591 1.00 85.88 79 LEU A O 1
ATOM 623 N N . SER A 1 80 ? 8.752 0.478 3.557 1.00 86.81 80 SER A N 1
ATOM 624 C CA . SER A 1 80 ? 9.916 -0.103 2.891 1.00 86.81 80 SER A CA 1
ATOM 625 C C . SER A 1 80 ? 10.133 0.481 1.489 1.00 86.81 80 SER A C 1
ATOM 627 O O . SER A 1 80 ? 11.277 0.710 1.120 1.00 86.81 80 SER A O 1
ATOM 629 N N . VAL A 1 81 ? 9.075 0.788 0.728 1.00 85.88 81 VAL A N 1
ATOM 630 C CA . VAL A 1 81 ? 9.205 1.518 -0.546 1.00 85.88 81 VAL A CA 1
ATOM 631 C C . VAL A 1 81 ? 9.623 2.967 -0.296 1.00 85.88 81 VAL A C 1
ATOM 633 O O . VAL A 1 81 ? 10.627 3.404 -0.846 1.00 85.88 81 VAL A O 1
ATOM 636 N N . LEU A 1 82 ? 8.917 3.706 0.562 1.00 86.00 82 LEU A N 1
ATOM 637 C CA . LEU A 1 82 ? 9.199 5.125 0.809 1.00 86.00 82 LEU A CA 1
ATOM 638 C C . LEU A 1 82 ? 10.616 5.371 1.341 1.00 86.00 82 LEU A C 1
ATOM 640 O O . LEU A 1 82 ? 11.281 6.288 0.875 1.00 86.00 82 LEU A O 1
ATOM 644 N N . LYS A 1 83 ? 11.123 4.511 2.233 1.00 87.50 83 LYS A N 1
ATOM 645 C CA . LYS A 1 83 ? 12.505 4.570 2.739 1.00 87.50 83 LYS A CA 1
ATOM 646 C C . LYS A 1 83 ? 13.545 4.498 1.617 1.00 87.50 83 LYS A C 1
ATOM 648 O O . LYS A 1 83 ? 14.591 5.122 1.727 1.00 87.50 83 LYS A O 1
ATOM 653 N N . THR A 1 84 ? 13.265 3.777 0.528 1.00 86.62 84 THR A N 1
ATOM 654 C CA . THR A 1 84 ? 14.170 3.724 -0.639 1.00 86.62 84 THR A CA 1
ATOM 655 C C . THR A 1 84 ? 14.101 4.968 -1.525 1.00 86.62 84 THR A C 1
ATOM 657 O O . THR A 1 84 ? 14.958 5.140 -2.387 1.00 86.62 84 THR A O 1
ATOM 660 N N . LEU A 1 85 ? 13.085 5.813 -1.333 1.00 87.25 85 LEU A N 1
ATOM 661 C CA . LEU A 1 85 ? 12.852 7.038 -2.098 1.00 87.25 85 LEU A CA 1
ATOM 662 C C . LEU A 1 85 ? 13.251 8.306 -1.332 1.00 87.25 85 LEU A C 1
ATOM 664 O O . LEU A 1 85 ? 13.230 9.385 -1.918 1.00 87.25 85 LEU A O 1
ATOM 668 N N . LEU A 1 86 ? 13.617 8.190 -0.051 1.00 87.44 86 LEU A N 1
ATOM 669 C CA . LEU A 1 86 ? 14.096 9.322 0.736 1.00 87.44 86 LEU A CA 1
ATOM 670 C C . LEU A 1 86 ? 15.415 9.858 0.173 1.00 87.44 86 LEU A C 1
ATOM 672 O O . LEU A 1 86 ? 16.354 9.105 -0.100 1.00 87.44 86 LEU A O 1
ATOM 676 N N . THR A 1 87 ? 15.501 11.179 0.045 1.00 83.19 87 THR A N 1
ATOM 677 C CA . THR A 1 87 ? 16.766 11.877 -0.199 1.00 83.19 87 THR A CA 1
ATOM 678 C C . THR A 1 87 ? 17.429 12.229 1.135 1.00 83.19 87 THR A C 1
ATOM 680 O O . THR A 1 87 ? 16.792 12.202 2.184 1.00 83.19 87 THR A O 1
ATOM 683 N N . LYS A 1 88 ? 18.720 12.588 1.115 1.00 80.38 88 LYS A N 1
ATOM 684 C CA . LYS A 1 88 ? 19.481 12.959 2.330 1.00 80.38 88 LYS A CA 1
ATOM 685 C C . LYS A 1 88 ? 18.899 14.159 3.091 1.00 80.38 88 LYS A C 1
ATOM 687 O O . LYS A 1 88 ? 19.261 14.377 4.240 1.00 80.38 88 LYS A O 1
ATOM 692 N N . GLU A 1 89 ? 18.051 14.939 2.433 1.00 83.12 89 GLU A N 1
ATOM 693 C CA . GLU A 1 89 ? 17.416 16.145 2.967 1.00 83.12 89 GLU A CA 1
ATOM 694 C C . GLU A 1 89 ? 16.063 15.842 3.628 1.00 83.12 89 GLU A C 1
ATOM 696 O O . GLU A 1 89 ? 15.538 16.674 4.362 1.00 83.12 89 GLU A O 1
ATOM 701 N N . MET A 1 90 ? 15.500 14.653 3.390 1.00 80.62 90 MET A N 1
ATOM 702 C CA . MET A 1 90 ? 14.216 14.237 3.946 1.00 80.62 90 MET A CA 1
ATOM 703 C C . MET A 1 90 ? 14.421 13.489 5.266 1.00 80.62 90 MET A C 1
ATOM 705 O O . MET A 1 90 ? 15.167 12.511 5.332 1.00 80.62 90 MET A O 1
ATOM 709 N N . GLY A 1 91 ? 13.731 13.928 6.319 1.00 78.50 91 GLY A N 1
ATOM 710 C CA . GLY A 1 91 ? 13.698 13.229 7.604 1.00 78.50 91 GLY A CA 1
ATOM 711 C C . GLY A 1 91 ? 12.712 12.056 7.613 1.00 78.50 91 GLY A C 1
ATOM 712 O O . GLY A 1 91 ? 11.779 12.000 6.814 1.00 78.50 91 GLY A O 1
ATOM 713 N N . GLU A 1 92 ? 12.860 11.136 8.573 1.00 77.50 92 GLU A N 1
ATOM 714 C CA . GLU A 1 92 ? 11.885 10.048 8.773 1.00 77.50 92 GLU A CA 1
ATOM 715 C C . GLU A 1 92 ? 10.485 10.555 9.155 1.00 77.50 92 GLU A C 1
ATOM 717 O O . GLU A 1 92 ? 9.512 9.826 8.996 1.00 77.50 92 GLU A O 1
ATOM 722 N N . SER A 1 93 ? 10.355 11.808 9.601 1.00 79.56 93 SER A N 1
ATOM 723 C CA . SER A 1 93 ? 9.066 12.467 9.844 1.00 79.56 93 SER A CA 1
ATOM 724 C C . SER A 1 93 ? 8.180 12.546 8.596 1.00 79.56 93 SER A C 1
ATOM 726 O O . SER A 1 93 ? 6.959 12.537 8.722 1.00 79.56 93 SER A O 1
ATOM 728 N N . GLU A 1 94 ? 8.776 12.569 7.398 1.00 78.31 94 GLU A N 1
ATOM 729 C CA . GLU A 1 94 ? 8.053 12.553 6.117 1.00 78.31 94 GLU A CA 1
ATOM 730 C C . GLU A 1 94 ? 7.407 11.187 5.835 1.00 78.31 94 GLU A C 1
ATOM 732 O O . GLU A 1 94 ? 6.466 11.055 5.046 1.00 78.31 94 GLU A O 1
ATOM 737 N N . LEU A 1 95 ? 7.887 10.132 6.499 1.00 78.81 95 LEU A N 1
ATOM 738 C CA . LEU A 1 95 ? 7.308 8.803 6.420 1.00 78.81 95 LEU A CA 1
ATOM 739 C C . LEU A 1 95 ? 6.072 8.749 7.321 1.00 78.81 95 LEU A C 1
ATOM 741 O O . LEU A 1 95 ? 6.130 8.180 8.400 1.00 78.81 95 LEU A O 1
ATOM 745 N N . CYS A 1 96 ? 4.943 9.314 6.880 1.00 73.19 96 CYS A N 1
ATOM 746 C CA . CYS A 1 96 ? 3.672 9.300 7.620 1.00 73.19 96 CYS A CA 1
ATOM 747 C C . CYS A 1 96 ? 3.409 7.917 8.253 1.00 73.19 96 CYS A C 1
ATOM 749 O O . CYS A 1 96 ? 3.113 6.950 7.540 1.00 73.19 96 CYS A O 1
ATOM 751 N N . PHE A 1 97 ? 3.596 7.783 9.569 1.00 77.31 97 PHE A N 1
ATOM 752 C CA . PHE A 1 97 ? 3.398 6.525 10.284 1.00 77.31 97 PHE A CA 1
ATOM 753 C C . PHE A 1 97 ? 1.906 6.334 10.547 1.00 77.31 97 PHE A C 1
ATOM 755 O O . PHE A 1 97 ? 1.178 7.275 10.826 1.00 77.31 97 PHE A O 1
ATOM 762 N N . ARG A 1 98 ? 1.443 5.095 10.399 1.00 81.75 98 ARG A N 1
ATOM 763 C CA . ARG A 1 98 ? 0.025 4.740 10.513 1.00 81.75 98 ARG A CA 1
ATOM 764 C C . ARG A 1 98 ? -0.279 4.398 11.969 1.00 81.75 98 ARG A C 1
ATOM 766 O O . ARG A 1 98 ? 0.423 3.563 12.544 1.00 81.75 98 ARG A O 1
ATOM 773 N N . GLU A 1 99 ? -1.322 4.993 12.535 1.00 81.56 99 GLU A N 1
ATOM 774 C CA . GLU A 1 99 ? -1.732 4.750 13.919 1.00 81.56 99 GLU A CA 1
ATOM 775 C C . GLU A 1 99 ? -2.752 3.608 14.039 1.00 81.56 99 GLU A C 1
ATOM 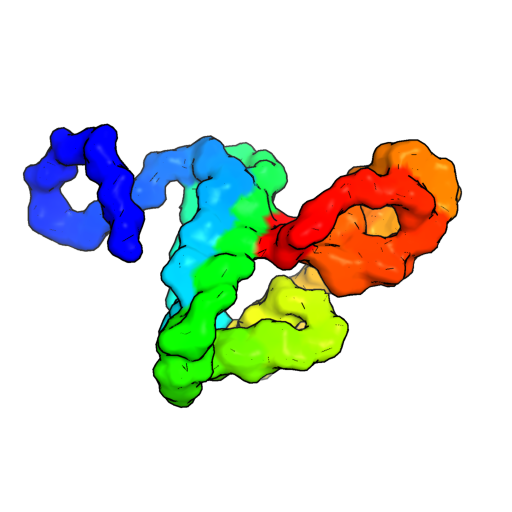777 O O . GLU A 1 99 ? -3.492 3.273 13.109 1.00 81.56 99 GLU A O 1
ATOM 782 N N . GLY A 1 100 ? -2.747 2.945 15.196 1.00 83.31 100 GLY A N 1
ATOM 783 C CA . GLY A 1 100 ? -3.649 1.832 15.478 1.00 83.31 100 GLY A CA 1
ATOM 784 C C . GLY A 1 100 ? -5.039 2.271 15.927 1.00 83.31 100 GLY A C 1
ATOM 785 O O . GLY A 1 100 ? -5.293 3.431 16.231 1.00 83.31 100 GLY A O 1
ATOM 786 N N . CYS A 1 101 ? -5.956 1.308 16.004 1.00 84.75 101 CYS A N 1
ATOM 787 C CA . CYS A 1 101 ? -7.312 1.574 16.465 1.00 84.75 101 CYS A CA 1
ATOM 788 C C . CYS A 1 101 ? -7.345 1.973 17.951 1.00 84.75 101 CYS A C 1
ATOM 790 O O . CYS A 1 101 ? -6.851 1.234 18.806 1.00 84.75 101 CYS A O 1
ATOM 792 N N . VAL A 1 102 ? -8.012 3.090 18.258 1.00 83.62 102 VAL A N 1
ATOM 793 C CA . VAL A 1 102 ? -8.248 3.562 19.634 1.00 83.62 102 VAL A CA 1
ATOM 794 C C . VAL A 1 102 ? -9.210 2.636 20.390 1.00 83.62 102 VAL A C 1
ATOM 796 O O . VAL A 1 102 ? -8.996 2.335 21.560 1.00 83.62 102 VAL A O 1
ATOM 799 N N . LEU A 1 103 ? -10.249 2.139 19.711 1.00 81.12 103 LEU A N 1
ATOM 800 C CA . LEU A 1 103 ? -11.348 1.376 20.317 1.00 81.12 103 LEU A CA 1
ATOM 801 C C . LEU A 1 103 ? -10.997 -0.094 20.614 1.00 81.12 103 LEU A C 1
ATOM 803 O O . LEU A 1 103 ? -11.666 -0.727 21.424 1.00 81.12 103 LEU A O 1
ATOM 807 N N . LYS A 1 104 ? -9.967 -0.648 19.957 1.00 76.44 104 LYS A N 1
ATOM 808 C CA . LYS A 1 104 ? -9.399 -2.001 20.157 1.00 76.44 104 LYS A CA 1
ATOM 809 C C . LYS A 1 104 ? -10.358 -3.209 20.109 1.00 76.44 104 LYS A C 1
ATOM 811 O O . LYS A 1 104 ? -9.886 -4.323 20.287 1.00 76.44 104 LYS A O 1
ATOM 816 N N . ASN A 1 105 ? -11.643 -3.053 19.779 1.00 76.12 105 ASN A N 1
ATOM 817 C CA . ASN A 1 105 ? -12.588 -4.176 19.670 1.00 76.12 105 ASN A CA 1
ATOM 818 C C . ASN A 1 105 ? -13.681 -3.959 18.604 1.00 76.12 105 ASN A C 1
ATOM 820 O O . ASN A 1 105 ? -14.857 -4.249 18.817 1.00 76.12 105 ASN A O 1
ATOM 824 N N . CYS A 1 106 ? -13.309 -3.384 17.460 1.00 78.06 106 CYS A N 1
ATOM 825 C CA . CYS A 1 106 ? -14.255 -3.122 16.379 1.00 78.06 106 CYS A CA 1
ATOM 826 C C . CYS A 1 106 ? -14.642 -4.413 15.646 1.00 78.06 106 CYS A C 1
ATOM 828 O O . CYS A 1 106 ? -13.775 -5.229 15.321 1.00 78.06 106 CYS A O 1
ATOM 830 N N . SER A 1 107 ? -15.926 -4.539 15.304 1.00 76.50 107 SER A N 1
ATOM 831 C CA . SER A 1 107 ? -16.428 -5.562 14.378 1.00 76.50 107 SER A CA 1
ATOM 832 C C . SER A 1 107 ? -15.927 -5.332 12.947 1.00 76.50 107 SER A C 1
ATOM 834 O O . SER A 1 107 ? -15.566 -6.284 12.260 1.00 76.50 107 SER A O 1
ATOM 836 N N . VAL A 1 108 ? -15.830 -4.067 12.525 1.00 78.69 108 VAL A N 1
ATOM 837 C CA . VAL A 1 108 ? -15.203 -3.620 11.271 1.00 78.69 108 VAL A CA 1
ATOM 838 C C . VAL A 1 108 ? -14.300 -2.432 11.598 1.00 78.69 108 VAL A C 1
ATOM 840 O O . VAL A 1 108 ? -14.758 -1.446 12.169 1.00 78.69 108 VAL A O 1
ATOM 843 N N . CYS A 1 109 ? -13.000 -2.539 11.312 1.00 80.56 109 CYS A N 1
ATOM 844 C CA . CYS A 1 109 ? -12.017 -1.527 11.697 1.00 80.56 109 CYS A CA 1
ATOM 845 C C . CYS A 1 109 ? -11.523 -0.721 10.487 1.00 80.56 109 CYS A C 1
ATOM 847 O O . CYS A 1 109 ? -10.951 -1.280 9.552 1.00 80.56 109 CYS A O 1
ATOM 849 N N . GLU A 1 110 ? -11.665 0.603 10.553 1.00 80.44 110 GLU A N 1
ATOM 850 C CA . GLU A 1 110 ? -11.232 1.545 9.508 1.00 80.44 110 GLU A CA 1
ATOM 851 C C . GLU A 1 110 ? -10.018 2.392 9.926 1.00 80.44 110 GLU A C 1
ATOM 853 O O . GLU A 1 110 ? -9.747 3.432 9.338 1.00 80.44 110 GLU A O 1
ATOM 858 N N . CYS A 1 111 ? -9.259 1.956 10.939 1.00 83.50 111 CYS A N 1
ATOM 859 C CA . CYS A 1 111 ? -8.042 2.665 11.341 1.00 83.50 111 CYS A CA 1
ATOM 860 C C . CYS A 1 111 ? -6.937 2.575 10.282 1.00 83.50 111 CYS A C 1
ATOM 862 O O . CYS A 1 111 ? -6.898 1.648 9.467 1.00 83.50 111 CYS A O 1
ATOM 864 N N . ASP A 1 112 ? -5.971 3.482 10.382 1.00 83.44 112 ASP A N 1
ATOM 865 C CA . ASP A 1 112 ? -4.831 3.582 9.479 1.00 83.44 112 ASP A CA 1
ATOM 866 C C . ASP A 1 112 ? -4.034 2.279 9.337 1.00 83.44 112 ASP A C 1
ATOM 868 O O . ASP A 1 112 ? -3.600 1.929 8.240 1.00 83.44 112 ASP A O 1
ATOM 872 N N . LEU A 1 113 ? -3.857 1.509 10.416 1.00 85.00 113 LEU A N 1
ATOM 873 C CA . LEU A 1 113 ? -3.184 0.209 10.330 1.00 85.00 113 LEU A CA 1
ATOM 874 C C . LEU A 1 113 ? -3.966 -0.818 9.494 1.00 85.00 113 LEU A C 1
ATOM 876 O O . LEU A 1 113 ? -3.373 -1.493 8.646 1.00 85.00 113 LEU A O 1
ATOM 880 N N . CYS A 1 114 ? -5.279 -0.925 9.711 1.00 81.38 114 CYS A N 1
ATOM 881 C CA . CYS A 1 114 ? -6.158 -1.845 8.979 1.00 81.38 114 CYS A CA 1
ATOM 882 C C . CYS A 1 114 ? -6.321 -1.431 7.510 1.00 81.38 114 CYS A C 1
ATOM 884 O O . CYS A 1 114 ? -6.414 -2.284 6.629 1.00 81.38 114 CYS A O 1
ATOM 886 N N . GLN A 1 115 ? -6.269 -0.126 7.244 1.00 79.88 115 GLN A N 1
ATOM 887 C CA . GLN A 1 115 ? -6.330 0.482 5.918 1.00 79.88 115 GLN A CA 1
ATOM 888 C C . GLN A 1 115 ? -4.933 0.721 5.316 1.00 79.88 115 GLN A C 1
ATOM 890 O O . GLN A 1 115 ? -4.770 1.619 4.506 1.00 79.88 115 GLN A O 1
ATOM 895 N N . CYS A 1 116 ? -3.881 -0.013 5.701 1.00 80.31 116 CYS A N 1
ATOM 896 C CA . CYS A 1 116 ? -2.550 0.180 5.102 1.00 80.31 116 CYS A CA 1
ATOM 897 C C . CYS A 1 116 ? -2.083 -1.034 4.303 1.00 80.31 116 CYS A C 1
ATOM 899 O O . CYS A 1 116 ? -2.014 -0.974 3.081 1.00 80.31 116 CYS A O 1
ATOM 901 N N . CYS A 1 117 ? -1.694 -2.106 4.991 1.00 78.81 117 CYS A N 1
ATOM 902 C CA . CYS A 1 117 ? -1.252 -3.366 4.394 1.00 78.81 117 CYS A CA 1
ATOM 903 C C . CYS A 1 117 ? -1.472 -4.515 5.371 1.00 78.81 117 CYS A C 1
ATOM 905 O O . CYS A 1 117 ? -1.688 -4.271 6.558 1.00 78.81 117 CYS A O 1
ATOM 907 N N . TRP A 1 118 ? -1.354 -5.762 4.911 1.00 76.88 118 TRP A N 1
ATOM 908 C CA . TRP A 1 118 ? -1.578 -6.935 5.766 1.00 76.88 118 TRP A CA 1
ATOM 909 C C . TRP A 1 118 ? -0.698 -6.932 7.030 1.00 76.88 118 TRP A C 1
ATOM 911 O O . TRP A 1 118 ? -1.166 -7.272 8.112 1.00 76.88 118 TRP A O 1
ATOM 921 N N . ARG A 1 119 ? 0.550 -6.457 6.920 1.00 82.69 119 ARG A N 1
ATOM 922 C CA . ARG A 1 119 ? 1.504 -6.365 8.040 1.00 82.69 119 ARG A CA 1
ATOM 923 C C . ARG A 1 119 ? 1.124 -5.291 9.050 1.00 82.69 119 ARG A C 1
ATOM 925 O O . ARG A 1 119 ? 1.305 -5.480 10.245 1.00 82.69 119 ARG A O 1
ATOM 932 N N . CYS A 1 120 ? 0.620 -4.153 8.575 1.00 84.00 120 CYS A N 1
ATOM 933 C CA . CYS A 1 120 ? 0.083 -3.108 9.444 1.00 84.00 120 CYS A CA 1
ATOM 934 C C . CYS A 1 120 ? -1.204 -3.585 10.115 1.00 84.00 120 CYS A C 1
ATOM 9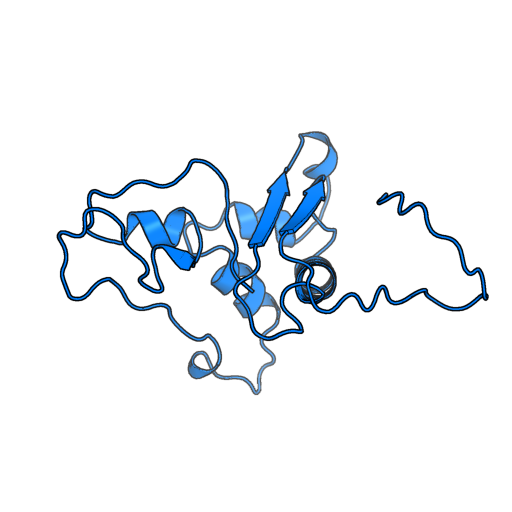36 O O . CYS A 1 120 ? -1.337 -3.442 11.325 1.00 84.00 120 CYS A O 1
ATOM 938 N N . CYS A 1 121 ? -2.096 -4.225 9.357 1.00 80.94 121 CYS A N 1
ATOM 939 C CA . CYS A 1 121 ? -3.344 -4.776 9.865 1.00 80.94 121 CYS A CA 1
ATOM 940 C C . CYS A 1 121 ? -3.092 -5.805 10.975 1.00 80.94 121 CYS A C 1
ATOM 942 O O . CYS A 1 121 ? -3.777 -5.774 11.989 1.00 80.94 121 CYS A O 1
ATOM 944 N N . ALA A 1 122 ? -2.061 -6.647 10.840 1.00 81.69 122 ALA A N 1
ATOM 945 C CA . ALA A 1 122 ? -1.668 -7.620 11.863 1.00 81.69 122 ALA A CA 1
ATOM 946 C C . ALA A 1 122 ? -1.200 -6.988 13.190 1.00 81.69 122 ALA A C 1
ATOM 948 O O . ALA A 1 122 ? -1.176 -7.664 14.213 1.00 81.69 122 ALA A O 1
ATOM 949 N N . LYS A 1 123 ? -0.823 -5.701 13.194 1.00 84.88 123 LYS A N 1
ATOM 950 C CA . LYS A 1 123 ? -0.480 -4.954 14.417 1.00 84.88 123 LYS A CA 1
ATOM 951 C C . LYS A 1 123 ? -1.709 -4.357 15.109 1.00 84.88 123 LYS A C 1
ATOM 953 O O . LYS A 1 123 ? -1.593 -3.873 16.233 1.00 84.88 123 LYS A O 1
ATOM 958 N N . CYS A 1 124 ? -2.867 -4.342 14.451 1.00 82.81 124 CYS A N 1
ATOM 959 C CA . CYS A 1 124 ? -4.106 -3.890 15.063 1.00 82.81 124 CYS A CA 1
ATOM 960 C C . CYS A 1 124 ? -4.665 -4.993 15.972 1.00 82.81 124 CYS A C 1
ATOM 962 O O . CYS A 1 124 ? -4.761 -6.145 15.567 1.00 82.81 124 CYS A O 1
ATOM 964 N N . GLY A 1 125 ? -5.075 -4.637 17.192 1.00 77.38 125 GLY A N 1
ATOM 965 C CA . GLY A 1 125 ? -5.684 -5.579 18.140 1.00 77.38 125 GLY A CA 1
ATOM 966 C C . GLY A 1 125 ? -7.148 -5.936 17.846 1.00 77.38 125 GLY A C 1
ATOM 967 O O . GLY A 1 125 ? -7.781 -6.574 18.678 1.00 77.38 125 GLY A O 1
ATOM 968 N N . CYS A 1 126 ? -7.716 -5.497 16.717 1.00 78.19 126 CYS A N 1
ATOM 969 C CA . CYS A 1 126 ? -9.111 -5.769 16.373 1.00 78.19 126 CYS A CA 1
ATOM 970 C C . CYS A 1 126 ? -9.277 -7.146 15.715 1.00 78.19 126 CYS A C 1
ATOM 972 O O . CYS A 1 126 ? -8.489 -7.539 14.862 1.00 78.19 126 CYS A O 1
ATOM 974 N N . VAL A 1 127 ? -10.361 -7.839 16.069 1.00 65.25 127 VAL A N 1
ATOM 975 C CA . VAL A 1 127 ? -10.713 -9.177 15.555 1.00 65.25 127 VAL A CA 1
ATOM 976 C C . VAL A 1 127 ? -11.344 -9.111 14.148 1.00 65.25 127 VAL A C 1
ATOM 978 O O . VAL A 1 127 ? -11.414 -10.119 13.452 1.00 65.25 127 VAL A O 1
ATOM 981 N N . GLY A 1 128 ? -11.787 -7.926 13.705 1.00 53.12 128 GLY A N 1
ATOM 982 C CA . GLY A 1 128 ? -12.426 -7.689 12.405 1.00 53.12 128 GLY A CA 1
ATOM 983 C C . GLY A 1 128 ? -11.474 -7.845 11.214 1.00 53.12 128 GLY A C 1
ATOM 984 O O . GLY A 1 128 ? -10.801 -6.899 10.808 1.00 53.12 128 GLY A O 1
ATOM 985 N N . VAL A 1 129 ? -11.443 -9.054 10.655 1.00 60.53 129 VAL A N 1
ATOM 986 C CA . VAL A 1 129 ? -10.673 -9.460 9.473 1.00 60.53 129 VAL A CA 1
ATOM 987 C C . VAL A 1 129 ? -11.333 -8.972 8.184 1.00 60.53 129 VAL A C 1
ATOM 989 O O . VAL A 1 129 ? -12.433 -9.412 7.876 1.00 60.53 129 VAL A O 1
ATOM 992 N N . ILE A 1 130 ? -10.618 -8.203 7.355 1.00 50.88 130 ILE A N 1
ATOM 993 C CA . ILE A 1 130 ? -10.736 -8.255 5.882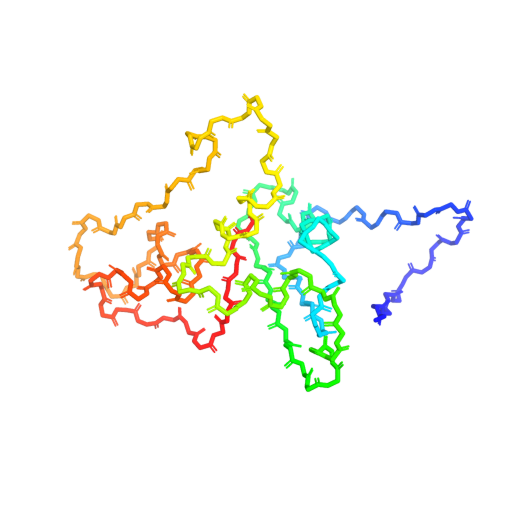 1.00 50.88 130 ILE A CA 1
ATOM 994 C C . ILE A 1 130 ? -9.356 -7.869 5.307 1.00 50.88 130 ILE A C 1
ATOM 996 O O . ILE A 1 130 ? -8.882 -6.773 5.564 1.00 50.88 130 ILE A O 1
ATOM 1000 N N . GLY A 1 131 ? -8.607 -8.625 4.500 1.00 43.53 131 GLY A N 1
ATOM 1001 C CA . GLY A 1 131 ? -8.773 -9.911 3.831 1.00 43.53 131 GLY A CA 1
ATOM 1002 C C . GLY A 1 131 ? -7.545 -10.132 2.919 1.00 43.53 131 GLY A C 1
ATOM 1003 O O . GLY A 1 131 ? -7.285 -9.316 2.036 1.00 43.53 131 GLY A O 1
ATOM 1004 N N . VAL A 1 132 ? -6.782 -11.188 3.217 1.00 39.28 132 VAL A N 1
ATOM 1005 C CA . VAL A 1 132 ? -5.894 -12.074 2.412 1.00 39.28 132 VAL A CA 1
ATOM 1006 C C . VAL A 1 132 ? -5.049 -11.562 1.223 1.00 39.28 132 VAL A C 1
ATOM 1008 O O . VAL A 1 132 ? -4.486 -12.381 0.508 1.00 39.28 132 VAL A O 1
ATOM 1011 N N . LEU A 1 133 ? -4.860 -10.266 0.988 1.00 42.03 133 LEU A N 1
ATOM 1012 C CA . LEU A 1 133 ? -3.936 -9.799 -0.059 1.00 42.03 133 LEU A CA 1
ATOM 1013 C C . LEU A 1 133 ? -3.053 -8.667 0.454 1.00 42.03 133 LEU A C 1
ATOM 1015 O O . LEU A 1 133 ? -3.460 -7.902 1.332 1.00 42.03 133 LEU A O 1
ATOM 1019 N N . GLU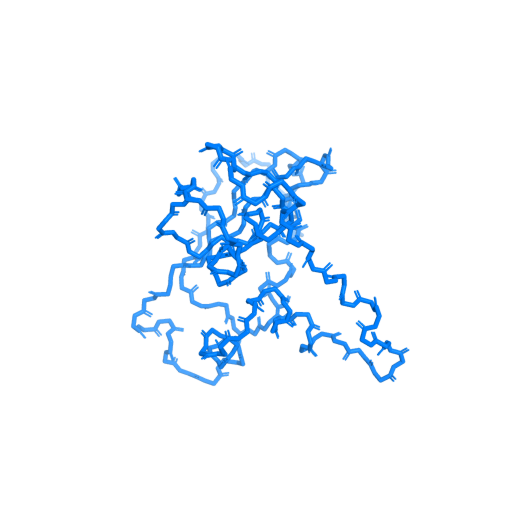 A 1 134 ? -1.833 -8.566 -0.079 1.00 48.94 134 GLU A N 1
ATOM 1020 C CA . GLU A 1 134 ? -0.944 -7.436 0.181 1.00 48.94 134 GLU A CA 1
ATOM 1021 C C . GLU A 1 134 ? -1.596 -6.161 -0.355 1.00 48.94 134 GLU A C 1
ATOM 1023 O O . GLU A 1 134 ? -1.497 -5.829 -1.532 1.00 48.94 134 GLU A O 1
ATOM 1028 N N . ARG A 1 135 ? -2.345 -5.487 0.516 1.00 55.16 135 ARG A N 1
ATOM 1029 C CA . ARG A 1 135 ? -2.954 -4.191 0.237 1.00 55.16 135 ARG A CA 1
ATOM 1030 C C . ARG A 1 135 ? -1.911 -3.112 0.451 1.00 55.16 135 ARG A C 1
ATOM 1032 O O . ARG A 1 135 ? -1.109 -3.192 1.377 1.00 55.16 135 ARG A O 1
ATOM 1039 N N . PHE A 1 136 ? -1.943 -2.105 -0.392 1.00 50.81 136 PHE A N 1
ATOM 1040 C CA . PHE A 1 136 ? -1.258 -0.849 -0.187 1.00 50.81 136 PHE A CA 1
ATOM 1041 C C . PHE A 1 136 ? -2.301 0.236 -0.425 1.00 50.81 136 PHE A C 1
ATOM 1043 O O . PHE A 1 136 ? -2.882 0.268 -1.504 1.00 50.81 136 PHE A O 1
ATOM 1050 N N . PHE A 1 137 ? -2.558 1.098 0.555 1.00 51.62 137 PHE A N 1
ATOM 1051 C CA . PHE A 1 137 ? -3.349 2.305 0.318 1.00 51.62 137 PHE A CA 1
ATOM 1052 C C . PHE A 1 137 ? -2.433 3.464 -0.055 1.00 51.62 137 PHE A C 1
ATOM 1054 O O . PHE A 1 137 ? -1.483 3.759 0.683 1.00 51.62 137 PHE A O 1
ATOM 1061 N N . ILE A 1 138 ? -2.726 4.060 -1.210 1.00 49.69 138 ILE A N 1
ATOM 1062 C CA . ILE A 1 138 ? -2.099 5.280 -1.736 1.00 49.69 138 ILE A CA 1
ATOM 1063 C C . ILE A 1 138 ? -2.906 6.481 -1.275 1.00 49.69 138 ILE A C 1
ATOM 1065 O O . ILE A 1 138 ? -4.155 6.364 -1.302 1.00 49.69 138 ILE A O 1
#